Protein AF-A0A3M7KXP2-F1 (afdb_monomer_lite)

Sequence (140 aa):
MTVDDADAICRHAGFSKVGSLRTSILHIMGLSMSTIRVSNFAILSDRSTEILTAVECLKPGQKACSADSDGNIGSGNRGKNNFGTNNIGNSNIGNFNIGTANWGNNNDGTGNRCFNKTGDRKPPSIAASPQPPSIAASTH

Structure (mmCIF, N/CA/C/O backbone):
data_AF-A0A3M7KXP2-F1
#
_entry.id   AF-A0A3M7KXP2-F1
#
loop_
_atom_site.group_PDB
_atom_site.id
_atom_site.type_symbol
_atom_site.label_atom_id
_atom_site.label_alt_id
_atom_site.label_comp_id
_atom_site.label_asym_id
_atom_site.label_entity_id
_atom_site.label_seq_id
_atom_site.pdbx_PDB_ins_code
_atom_site.Cartn_x
_atom_site.Cartn_y
_atom_site.Cartn_z
_atom_site.occupancy
_atom_site.B_iso_or_equiv
_atom_site.auth_seq_id
_atom_site.auth_comp_id
_atom_site.auth_asym_id
_atom_site.auth_atom_id
_atom_site.pdbx_PDB_model_num
ATOM 1 N N . MET A 1 1 ? 0.506 -9.165 12.383 1.00 62.69 1 MET A N 1
ATOM 2 C CA . MET A 1 1 ? 0.105 -7.798 12.769 1.00 62.69 1 MET A CA 1
ATOM 3 C C . MET A 1 1 ? -1.391 -7.725 12.517 1.00 62.69 1 MET A C 1
ATOM 5 O O . MET A 1 1 ? -1.800 -8.308 11.524 1.00 62.69 1 MET A O 1
ATOM 9 N N . THR A 1 2 ? -2.215 -7.179 13.410 1.00 71.31 2 THR A N 1
ATOM 10 C CA . THR A 1 2 ? -3.685 -7.207 13.229 1.00 71.31 2 THR A CA 1
ATOM 11 C C . THR A 1 2 ? -4.239 -5.829 12.874 1.00 71.31 2 THR A C 1
ATOM 13 O O . THR A 1 2 ? -3.567 -4.812 13.046 1.00 71.31 2 THR A O 1
ATOM 16 N N . VAL A 1 3 ? -5.481 -5.784 12.383 1.00 76.62 3 VAL A N 1
ATOM 17 C CA . VAL A 1 3 ? -6.249 -4.533 12.249 1.00 76.62 3 VAL A CA 1
ATOM 18 C C . VAL A 1 3 ? -6.305 -3.789 13.591 1.00 76.62 3 VAL A C 1
ATOM 20 O O . VAL A 1 3 ? -6.277 -2.562 13.603 1.00 76.62 3 VAL A O 1
ATOM 23 N N . ASP A 1 4 ? -6.275 -4.514 14.712 1.00 83.62 4 ASP A N 1
ATOM 24 C CA . ASP A 1 4 ? -6.240 -3.931 16.058 1.00 83.62 4 ASP A CA 1
ATOM 25 C C . ASP A 1 4 ? -4.934 -3.175 16.332 1.00 83.62 4 ASP A C 1
ATOM 27 O O . ASP A 1 4 ? -4.972 -2.099 16.925 1.00 83.62 4 ASP A O 1
ATOM 31 N N . ASP A 1 5 ? -3.786 -3.688 15.857 1.00 85.62 5 ASP A N 1
ATOM 32 C CA . ASP A 1 5 ? -2.503 -2.975 15.957 1.00 85.62 5 ASP A CA 1
ATOM 33 C C . ASP A 1 5 ? -2.599 -1.618 15.223 1.00 85.62 5 ASP A C 1
ATOM 35 O O . ASP A 1 5 ? -2.121 -0.598 15.721 1.00 85.62 5 ASP A O 1
ATOM 39 N N . ALA A 1 6 ? -3.254 -1.580 14.057 1.00 91.69 6 ALA A N 1
ATOM 40 C CA . ALA A 1 6 ? -3.448 -0.345 13.298 1.00 91.69 6 ALA A CA 1
ATOM 41 C C . ALA A 1 6 ? -4.478 0.606 13.933 1.00 91.69 6 ALA A C 1
ATOM 43 O O . ALA A 1 6 ? -4.267 1.820 13.947 1.00 91.69 6 ALA A O 1
ATOM 44 N N . ASP A 1 7 ? -5.571 0.078 14.488 1.00 92.56 7 ASP A N 1
ATOM 45 C CA . ASP A 1 7 ? -6.568 0.873 15.210 1.00 92.56 7 ASP A CA 1
ATOM 46 C C . ASP A 1 7 ? -5.960 1.527 16.456 1.00 92.56 7 ASP A C 1
ATOM 48 O O . ASP A 1 7 ? -6.168 2.719 16.692 1.00 92.56 7 ASP A O 1
ATOM 52 N N . ALA A 1 8 ? -5.123 0.792 17.196 1.00 90.31 8 ALA A N 1
ATOM 53 C CA . ALA A 1 8 ? -4.374 1.319 18.332 1.00 90.31 8 ALA A CA 1
ATOM 54 C C . ALA A 1 8 ? -3.447 2.474 17.920 1.00 90.31 8 ALA A C 1
ATOM 56 O O . ALA A 1 8 ? -3.439 3.514 18.584 1.00 90.31 8 ALA A O 1
ATOM 57 N N . ILE A 1 9 ? -2.728 2.338 16.797 1.00 91.06 9 ILE A N 1
ATOM 58 C CA . ILE A 1 9 ? -1.898 3.417 16.235 1.00 91.06 9 ILE A CA 1
ATOM 59 C C . ILE A 1 9 ? -2.756 4.653 15.932 1.00 91.06 9 ILE A C 1
ATOM 61 O O . ILE A 1 9 ? -2.403 5.763 16.334 1.00 91.06 9 ILE A O 1
ATOM 65 N N . CYS A 1 10 ? -3.902 4.479 15.270 1.00 95.25 10 CYS A N 1
ATOM 66 C CA . CYS A 1 10 ? -4.784 5.595 14.935 1.00 95.25 10 CYS A CA 1
ATOM 67 C C . CYS A 1 10 ? -5.348 6.294 16.177 1.00 95.25 10 CYS A C 1
ATOM 69 O O . CYS A 1 10 ? -5.329 7.525 16.245 1.00 95.25 10 CYS A O 1
ATOM 71 N N . ARG A 1 11 ? -5.804 5.537 17.180 1.00 94.62 11 ARG A N 1
ATOM 72 C CA . ARG A 1 11 ? -6.295 6.102 18.447 1.00 94.62 11 ARG A CA 1
ATOM 73 C C . ARG A 1 11 ? -5.208 6.861 19.192 1.00 94.62 11 ARG A C 1
ATOM 75 O O . ARG A 1 11 ? -5.468 7.955 19.683 1.00 94.62 11 ARG A O 1
ATOM 82 N N . HIS A 1 12 ? -3.991 6.321 19.228 1.00 92.69 12 HIS A N 1
ATOM 83 C CA . HIS A 1 12 ? -2.849 6.994 19.842 1.00 92.69 12 HIS A CA 1
ATOM 84 C C . HIS A 1 12 ? -2.521 8.324 19.144 1.00 92.69 12 HIS A C 1
ATOM 86 O O . HIS A 1 12 ? -2.180 9.301 19.802 1.00 92.69 12 HIS A O 1
ATOM 92 N N . ALA A 1 13 ? -2.702 8.392 17.823 1.00 93.06 13 ALA A N 1
ATOM 93 C CA . ALA A 1 13 ? -2.546 9.616 17.038 1.00 93.06 13 ALA A CA 1
ATOM 94 C C . ALA A 1 13 ? -3.753 10.584 17.121 1.00 93.06 13 ALA A C 1
ATOM 96 O O . ALA A 1 13 ? -3.783 11.584 16.405 1.00 93.06 13 ALA A O 1
ATOM 97 N N . GLY A 1 14 ? -4.751 10.312 17.972 1.00 96.38 14 GLY A N 1
ATOM 98 C CA . GLY A 1 14 ? -5.921 11.177 18.174 1.00 96.38 14 GLY A CA 1
ATOM 99 C C . GLY A 1 14 ? -7.054 10.979 17.161 1.00 96.38 14 GLY A C 1
ATOM 100 O O . GLY A 1 14 ? -7.965 11.804 17.081 1.00 96.38 14 GLY A O 1
ATOM 101 N N . PHE A 1 15 ? -7.023 9.897 16.381 1.00 97.38 15 PHE A N 1
ATOM 102 C CA . PHE A 1 15 ? -8.095 9.536 15.456 1.00 97.38 15 PHE A CA 1
ATOM 103 C C . PHE A 1 15 ? -9.102 8.585 16.106 1.00 97.38 15 PHE A C 1
ATOM 105 O O . PHE A 1 15 ? -8.849 7.948 17.124 1.00 97.38 15 PHE A O 1
ATOM 112 N N . SER A 1 16 ? -10.285 8.484 15.504 1.00 96.69 16 SER A N 1
ATOM 113 C CA . SER A 1 16 ? -11.384 7.692 16.062 1.00 96.69 16 SER A CA 1
ATOM 114 C C . SER A 1 16 ? -11.252 6.195 15.800 1.00 96.69 16 SER A C 1
ATOM 116 O O . SER A 1 16 ? -11.709 5.399 16.622 1.00 96.69 16 SER A O 1
ATOM 118 N N . LYS A 1 17 ? -10.676 5.831 14.648 1.00 95.81 17 LYS A N 1
ATOM 119 C CA . LYS A 1 17 ? -10.495 4.450 14.199 1.00 95.81 17 LYS A CA 1
ATOM 120 C C . LYS A 1 17 ? -9.570 4.356 12.988 1.00 95.81 17 LYS A C 1
ATOM 122 O O . LYS A 1 17 ? -9.300 5.364 12.324 1.00 95.81 17 LYS A O 1
ATOM 127 N N . VAL A 1 18 ? -9.170 3.134 12.670 1.00 96.19 18 VAL A N 1
ATOM 128 C CA . VAL A 1 18 ? -8.542 2.773 11.397 1.00 96.19 18 VAL A CA 1
ATOM 129 C C . VAL A 1 18 ? -9.541 2.772 10.228 1.00 96.19 18 VAL A C 1
ATOM 131 O O . VAL A 1 18 ? -10.723 2.454 10.387 1.00 96.19 18 VAL A O 1
ATOM 134 N N . GLY A 1 19 ? -9.062 3.173 9.052 1.00 96.06 19 GLY A N 1
ATOM 135 C CA . GLY A 1 19 ? -9.734 3.068 7.760 1.00 96.06 19 GLY A CA 1
ATOM 136 C C . GLY A 1 19 ? -9.056 2.026 6.871 1.00 96.06 19 GLY A C 1
ATOM 137 O O . GLY A 1 19 ? -8.914 0.865 7.250 1.00 96.06 19 GLY A O 1
ATOM 138 N N . SER A 1 20 ? -8.636 2.444 5.681 1.00 95.31 20 SER A N 1
ATOM 139 C CA . SER A 1 20 ? -7.882 1.609 4.745 1.00 95.31 20 SER A CA 1
ATOM 140 C C . SER A 1 20 ? -6.498 1.248 5.269 1.00 95.31 20 SER A C 1
ATOM 142 O O . SER A 1 20 ? -5.798 2.070 5.863 1.00 95.31 20 SER A O 1
ATOM 144 N N . LEU A 1 21 ? -6.057 0.036 4.949 1.00 94.75 21 LEU A N 1
ATOM 145 C CA . LEU A 1 21 ? -4.733 -0.466 5.288 1.00 94.75 21 LEU A CA 1
ATOM 146 C C . LEU A 1 21 ? -4.019 -0.972 4.047 1.00 94.75 21 LEU A C 1
ATOM 148 O O . LEU A 1 21 ? -4.642 -1.447 3.097 1.00 94.75 21 LEU A O 1
ATOM 152 N N . ARG A 1 22 ? -2.691 -0.935 4.096 1.00 93.31 22 ARG A N 1
ATOM 153 C CA . ARG A 1 22 ? -1.858 -1.731 3.204 1.00 93.31 22 ARG A CA 1
ATOM 154 C C . ARG A 1 22 ? -0.827 -2.495 4.007 1.00 93.31 22 ARG A C 1
ATOM 156 O O . ARG A 1 22 ? -0.058 -1.903 4.768 1.00 93.31 22 ARG A O 1
ATOM 163 N N . THR A 1 23 ? -0.778 -3.798 3.785 1.00 92.62 23 THR A N 1
ATOM 164 C CA . THR A 1 23 ? 0.219 -4.687 4.370 1.00 92.62 23 THR A CA 1
ATOM 165 C C . THR A 1 23 ? 1.159 -5.242 3.308 1.00 92.62 23 THR A C 1
ATOM 167 O O . THR A 1 23 ? 0.925 -5.135 2.103 1.00 92.62 23 THR A O 1
ATOM 170 N N . SER A 1 24 ? 2.282 -5.776 3.768 1.00 91.25 24 SER A N 1
ATOM 171 C CA . SER A 1 24 ? 3.231 -6.554 2.975 1.00 91.25 24 SER A CA 1
ATOM 172 C C . SER A 1 24 ? 3.933 -7.539 3.905 1.00 91.25 24 SER A C 1
ATOM 174 O O . SER A 1 24 ? 3.712 -7.506 5.112 1.00 91.25 24 SER A O 1
ATOM 176 N N . ILE A 1 25 ? 4.811 -8.384 3.376 1.00 90.94 25 ILE A N 1
ATOM 177 C CA . ILE A 1 25 ? 5.686 -9.229 4.194 1.00 90.94 25 ILE A CA 1
ATOM 178 C C . ILE A 1 25 ? 7.132 -8.750 4.118 1.00 90.94 25 ILE A C 1
ATOM 180 O O . ILE A 1 25 ? 7.577 -8.194 3.106 1.00 90.94 25 ILE A O 1
ATOM 184 N N . LEU A 1 26 ? 7.895 -9.013 5.178 1.00 87.94 26 LEU A N 1
ATOM 185 C CA . LEU A 1 26 ? 9.313 -8.655 5.268 1.00 87.94 26 LEU A CA 1
ATOM 186 C C . LEU A 1 26 ? 10.139 -9.114 4.062 1.00 87.94 26 LEU A C 1
ATOM 188 O O . LEU A 1 26 ? 11.021 -8.381 3.597 1.00 87.94 26 LEU A O 1
ATOM 192 N N . HIS A 1 27 ? 9.844 -10.311 3.547 1.00 87.44 27 HIS A N 1
ATOM 193 C CA . HIS A 1 27 ? 10.507 -10.857 2.372 1.00 87.44 27 HIS A CA 1
ATOM 194 C C . HIS A 1 27 ? 10.337 -9.969 1.135 1.00 87.44 27 HIS A C 1
ATOM 196 O O . HIS A 1 27 ? 11.336 -9.529 0.564 1.00 87.44 27 HIS A O 1
ATOM 202 N N . ILE A 1 28 ? 9.089 -9.653 0.776 1.00 85.38 28 ILE A N 1
ATOM 203 C CA . ILE A 1 28 ? 8.737 -8.850 -0.407 1.00 85.38 28 ILE A CA 1
ATOM 204 C C . ILE A 1 28 ? 9.327 -7.444 -0.303 1.00 85.38 28 ILE A C 1
ATOM 206 O O . ILE A 1 28 ? 9.788 -6.875 -1.288 1.00 85.38 28 ILE A O 1
ATOM 210 N N . MET A 1 29 ? 9.387 -6.892 0.908 1.00 81.50 29 MET A N 1
ATOM 211 C CA . MET A 1 29 ? 9.959 -5.567 1.131 1.00 81.50 29 MET A CA 1
ATOM 212 C C . MET A 1 29 ? 11.488 -5.509 0.974 1.00 81.50 29 MET A C 1
ATOM 214 O O . MET A 1 29 ? 12.065 -4.414 1.015 1.00 81.50 29 MET A O 1
ATOM 218 N N . GLY A 1 30 ? 12.167 -6.651 0.810 1.00 80.44 30 GLY A N 1
ATOM 219 C CA . GLY A 1 30 ? 13.627 -6.720 0.713 1.00 80.44 30 GLY A CA 1
ATOM 220 C C . GLY A 1 30 ? 14.329 -6.218 1.979 1.00 80.44 30 GLY A C 1
ATOM 221 O O . GLY A 1 30 ? 15.461 -5.747 1.922 1.00 80.44 30 GLY A O 1
ATOM 222 N N . LEU A 1 31 ? 13.636 -6.248 3.121 1.00 79.25 31 LEU A N 1
ATOM 223 C CA . LEU A 1 31 ? 14.147 -5.760 4.397 1.00 79.25 31 LEU A CA 1
ATOM 224 C C . LEU A 1 31 ? 14.848 -6.904 5.123 1.00 79.25 31 LEU A C 1
ATOM 226 O O . LEU A 1 31 ? 14.189 -7.846 5.544 1.00 79.25 31 LEU A O 1
ATOM 230 N N . SER A 1 32 ? 16.170 -6.836 5.278 1.00 82.19 32 SER A N 1
ATOM 231 C CA . SER A 1 32 ? 16.946 -7.804 6.069 1.00 82.19 32 SER A CA 1
ATOM 232 C C . SER A 1 32 ? 17.037 -7.364 7.535 1.00 82.19 32 SER A C 1
ATOM 234 O O . SER A 1 32 ? 18.127 -7.180 8.070 1.00 82.19 32 SER A O 1
ATOM 236 N N . MET A 1 33 ? 15.889 -7.117 8.163 1.00 84.94 33 MET A N 1
ATOM 237 C CA . MET A 1 33 ? 15.798 -6.685 9.560 1.00 84.94 33 MET A CA 1
ATOM 238 C C . MET A 1 33 ? 14.631 -7.372 10.261 1.00 84.94 33 MET A C 1
ATOM 240 O O . MET A 1 33 ? 13.664 -7.780 9.615 1.00 84.94 33 MET A O 1
ATOM 244 N N . SER A 1 34 ? 14.723 -7.458 11.585 1.00 91.06 34 SER A N 1
ATOM 245 C CA . SER A 1 34 ? 13.593 -7.812 12.439 1.00 91.06 34 SER A CA 1
ATOM 246 C C . SER A 1 34 ? 12.618 -6.641 12.555 1.00 91.06 34 SER A C 1
ATOM 248 O O . SER A 1 34 ? 12.979 -5.482 12.353 1.00 91.06 34 SER A O 1
ATOM 250 N N . THR A 1 35 ? 11.383 -6.948 12.924 1.00 89.56 35 THR A N 1
ATOM 251 C CA . THR A 1 35 ? 10.326 -5.967 13.199 1.00 89.56 35 THR A CA 1
ATOM 252 C C . THR A 1 35 ? 9.940 -6.007 14.660 1.00 89.56 35 THR A C 1
ATOM 254 O O . THR A 1 35 ? 10.190 -6.999 15.340 1.00 89.56 35 THR A O 1
ATOM 257 N N . ILE A 1 36 ? 9.323 -4.932 15.137 1.00 89.44 36 ILE A N 1
ATOM 258 C CA . ILE A 1 36 ? 8.784 -4.848 16.491 1.00 89.44 36 ILE A CA 1
ATOM 259 C C . ILE A 1 36 ? 7.266 -4.761 16.372 1.00 89.44 36 ILE A C 1
ATOM 261 O O . ILE A 1 36 ? 6.741 -3.883 15.685 1.00 89.44 36 ILE A O 1
ATOM 265 N N . ARG A 1 37 ? 6.552 -5.678 17.027 1.00 88.06 37 ARG A N 1
ATOM 266 C CA . ARG A 1 37 ? 5.092 -5.613 17.124 1.00 88.06 37 ARG A CA 1
ATOM 267 C C . ARG A 1 37 ? 4.699 -4.517 18.110 1.00 88.06 37 ARG A C 1
ATOM 269 O O . ARG A 1 37 ? 5.127 -4.544 19.255 1.00 88.06 37 ARG A O 1
ATOM 276 N N . VAL A 1 38 ? 3.848 -3.586 17.688 1.00 82.62 38 VAL A N 1
ATOM 277 C CA . VAL A 1 38 ? 3.482 -2.413 18.502 1.00 82.62 38 VAL A CA 1
ATOM 278 C C . VAL A 1 38 ? 2.697 -2.792 19.764 1.00 82.62 3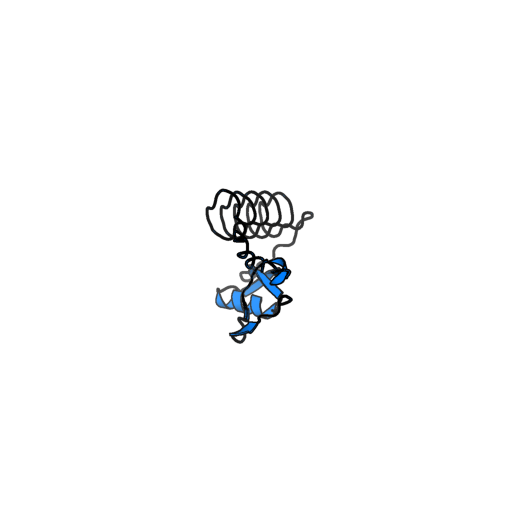8 VAL A C 1
ATOM 280 O O . VAL A 1 38 ? 2.926 -2.198 20.810 1.00 82.62 38 VAL A O 1
ATOM 283 N N . SER A 1 39 ? 1.823 -3.800 19.706 1.00 80.94 39 SER A N 1
ATOM 284 C CA . SER A 1 39 ? 0.976 -4.185 20.847 1.00 80.94 39 SER A CA 1
ATOM 285 C C . SER A 1 39 ? 1.727 -4.759 22.050 1.00 80.94 39 SER A C 1
ATOM 287 O O . SER A 1 39 ? 1.278 -4.581 23.177 1.00 80.94 39 SER A O 1
ATOM 289 N N . ASN A 1 40 ? 2.842 -5.464 21.841 1.00 87.50 40 ASN A N 1
ATOM 290 C CA . ASN A 1 40 ? 3.557 -6.159 22.922 1.00 87.50 40 ASN A CA 1
ATOM 291 C C . ASN A 1 40 ? 5.088 -6.062 22.836 1.00 87.50 40 ASN A C 1
ATOM 293 O O . ASN A 1 40 ? 5.785 -6.779 23.549 1.00 87.50 40 ASN A O 1
ATOM 297 N N . PHE A 1 41 ? 5.610 -5.225 21.939 1.00 88.44 41 PHE A N 1
ATOM 298 C CA . PHE A 1 41 ? 7.039 -5.028 21.679 1.00 88.44 41 PHE A CA 1
ATOM 299 C C . PHE A 1 41 ? 7.825 -6.299 21.317 1.00 88.44 41 PHE A C 1
ATOM 301 O O . PHE A 1 41 ? 9.055 -6.302 21.368 1.00 88.44 41 PHE A O 1
ATOM 308 N N . ALA A 1 42 ? 7.150 -7.376 20.905 1.00 92.00 42 ALA A N 1
ATOM 309 C CA . ALA A 1 42 ? 7.821 -8.597 20.482 1.00 92.00 42 ALA A CA 1
ATOM 310 C C . ALA A 1 42 ? 8.641 -8.359 19.207 1.00 92.00 42 ALA A C 1
ATOM 312 O O . ALA A 1 42 ? 8.154 -7.759 18.243 1.00 92.00 42 ALA A O 1
ATOM 313 N N . ILE A 1 43 ? 9.866 -8.884 19.192 1.00 93.81 43 ILE A N 1
ATOM 314 C CA . ILE A 1 43 ? 10.733 -8.875 18.015 1.00 93.81 43 ILE A CA 1
ATOM 315 C C . ILE A 1 43 ? 10.350 -10.055 17.119 1.00 93.81 43 ILE A C 1
ATOM 317 O O . ILE A 1 43 ? 10.372 -11.206 17.549 1.00 93.81 43 ILE A O 1
ATOM 321 N N . LEU A 1 44 ? 10.005 -9.766 15.867 1.00 91.56 44 LEU A N 1
ATOM 322 C CA . LEU A 1 44 ? 9.612 -10.752 14.864 1.00 91.56 44 LEU A CA 1
ATOM 323 C C . LEU A 1 44 ? 10.610 -10.716 13.705 1.00 91.56 44 LEU A C 1
ATOM 325 O O . LEU A 1 44 ? 10.749 -9.695 13.025 1.00 91.56 44 LEU A O 1
ATOM 329 N N . SER A 1 45 ? 11.305 -11.831 13.488 1.00 90.62 45 SER A N 1
ATOM 330 C CA . SER A 1 45 ? 12.356 -11.963 12.465 1.00 90.62 45 SER A CA 1
ATOM 331 C C . SER A 1 45 ? 11.967 -12.870 11.298 1.00 90.62 45 SER A C 1
ATOM 333 O O . SER A 1 45 ? 12.709 -12.955 10.320 1.00 90.62 45 SER A O 1
ATOM 335 N N . ASP A 1 46 ? 10.821 -13.550 11.382 1.00 91.56 46 ASP A N 1
ATOM 336 C CA . ASP A 1 46 ? 10.349 -14.433 10.318 1.00 91.56 46 ASP A CA 1
ATOM 337 C C . ASP A 1 46 ? 10.127 -13.624 9.028 1.00 91.56 46 ASP A C 1
ATOM 339 O O . ASP A 1 46 ? 9.453 -12.594 9.031 1.00 91.56 46 ASP A O 1
ATOM 343 N N . ARG A 1 47 ? 10.685 -14.086 7.906 1.00 88.12 47 ARG A N 1
ATOM 344 C CA . ARG A 1 47 ? 10.585 -13.424 6.594 1.00 88.12 47 ARG A CA 1
ATOM 345 C C . ARG A 1 47 ? 9.141 -13.356 6.076 1.00 88.12 47 ARG A C 1
ATOM 347 O O . ARG A 1 47 ? 8.841 -12.481 5.262 1.00 88.12 47 ARG A O 1
ATOM 354 N N . SER A 1 48 ? 8.268 -14.240 6.556 1.00 91.31 48 SER A N 1
ATOM 355 C CA . SER A 1 48 ? 6.827 -14.252 6.292 1.00 91.31 48 SER A CA 1
ATOM 356 C C . SER A 1 48 ? 6.035 -13.278 7.173 1.00 91.31 48 SER A C 1
ATOM 358 O O . SER A 1 48 ? 4.835 -13.114 6.964 1.00 91.31 48 SER A O 1
ATOM 360 N N . THR A 1 49 ? 6.689 -12.595 8.125 1.00 90.31 49 THR A N 1
ATOM 361 C CA . THR A 1 49 ? 6.028 -11.627 9.009 1.00 90.31 49 THR A CA 1
ATOM 362 C C . THR A 1 49 ? 5.349 -10.538 8.187 1.00 90.31 49 THR A C 1
ATOM 364 O O . THR A 1 49 ? 6.010 -9.795 7.454 1.00 90.31 49 THR A O 1
ATOM 367 N N . GLU A 1 50 ? 4.034 -10.430 8.360 1.00 90.62 50 GLU A N 1
ATOM 368 C CA . GLU A 1 50 ? 3.224 -9.346 7.822 1.00 90.62 50 GLU A CA 1
ATOM 369 C C . GLU A 1 50 ? 3.470 -8.040 8.589 1.00 90.62 50 GLU A C 1
ATOM 371 O O . GLU A 1 50 ? 3.453 -8.009 9.825 1.00 90.62 50 GLU A O 1
ATOM 376 N N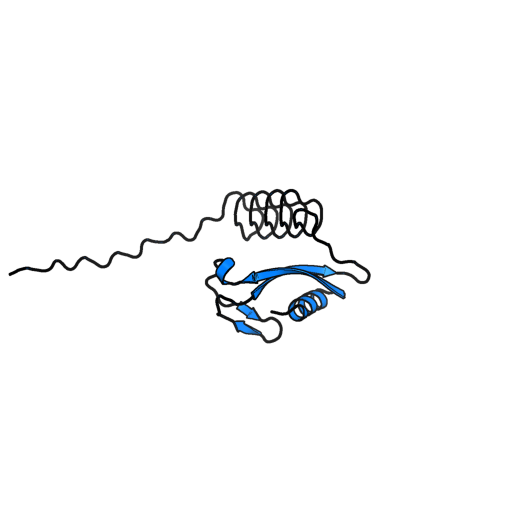 . ILE A 1 51 ? 3.661 -6.957 7.838 1.00 89.56 51 ILE A N 1
ATOM 377 C CA . ILE A 1 51 ? 3.912 -5.604 8.328 1.00 89.56 51 ILE A CA 1
ATOM 378 C C . ILE A 1 51 ? 2.890 -4.620 7.755 1.00 89.56 51 ILE A C 1
ATOM 380 O O . ILE A 1 51 ? 2.464 -4.746 6.606 1.00 89.56 51 ILE A O 1
ATOM 384 N N . LEU A 1 52 ? 2.555 -3.590 8.531 1.00 91.69 52 LEU A N 1
ATOM 385 C CA . LEU A 1 52 ? 1.807 -2.429 8.051 1.00 91.69 52 LEU A CA 1
ATOM 386 C C . LEU A 1 52 ? 2.742 -1.518 7.240 1.00 91.69 52 LEU A C 1
ATOM 388 O O . LEU A 1 52 ? 3.800 -1.113 7.716 1.00 91.69 52 LEU A O 1
ATOM 392 N N . THR A 1 53 ? 2.344 -1.191 6.012 1.00 91.94 53 THR A N 1
ATOM 393 C CA . THR A 1 53 ? 3.070 -0.272 5.110 1.00 91.94 53 THR A CA 1
ATOM 394 C C . THR A 1 53 ? 2.306 1.028 4.864 1.00 91.94 53 THR A C 1
ATOM 396 O O . THR A 1 53 ? 2.897 2.054 4.546 1.00 91.94 53 THR A O 1
ATOM 399 N N . ALA A 1 54 ? 0.989 1.032 5.048 1.00 94.25 54 ALA A N 1
ATOM 400 C CA . ALA A 1 54 ? 0.206 2.256 5.044 1.00 94.25 54 ALA A CA 1
ATOM 401 C C . ALA A 1 54 ? -1.021 2.100 5.937 1.00 94.25 54 ALA A C 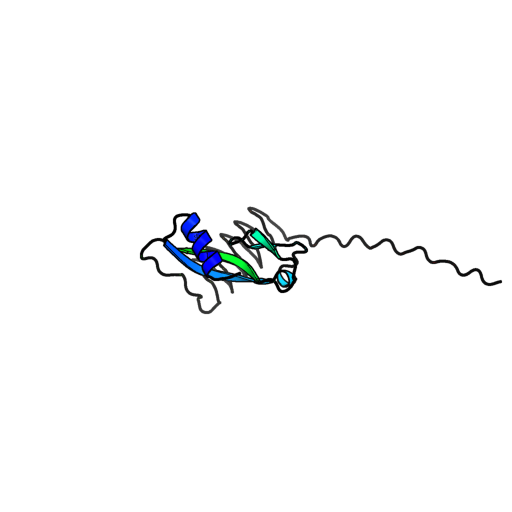1
ATOM 403 O O . ALA A 1 54 ? -1.622 1.024 5.988 1.00 94.25 54 ALA A O 1
ATOM 404 N N . VAL A 1 55 ? -1.380 3.183 6.622 1.00 95.00 55 VAL A N 1
ATOM 405 C CA . VAL A 1 55 ? -2.536 3.249 7.516 1.00 95.00 55 VAL A CA 1
ATOM 406 C C . VAL A 1 55 ? -3.284 4.547 7.233 1.00 95.00 55 VAL A C 1
ATOM 408 O O . VAL A 1 55 ? -2.709 5.630 7.324 1.00 95.00 55 VAL A O 1
ATOM 411 N N . GLU A 1 56 ? -4.562 4.445 6.886 1.00 96.06 56 GLU A N 1
ATOM 412 C CA . GLU A 1 56 ? -5.496 5.567 6.907 1.00 96.06 56 GLU A CA 1
ATOM 413 C C . GLU A 1 56 ? -6.140 5.634 8.295 1.00 96.06 56 GLU A C 1
ATOM 415 O O . GLU A 1 56 ? -6.742 4.663 8.753 1.00 96.06 56 GLU A O 1
ATOM 420 N N . CYS A 1 57 ? -6.043 6.784 8.957 1.00 96.56 57 CYS A N 1
ATOM 421 C CA . CYS A 1 57 ? -6.705 7.029 10.234 1.00 96.56 57 CYS A CA 1
ATOM 422 C C . CYS A 1 57 ? -7.851 8.026 10.053 1.00 96.56 57 CYS A C 1
ATOM 424 O O . CYS A 1 57 ? -7.697 9.050 9.387 1.00 96.56 57 CYS A O 1
ATOM 426 N N . LEU A 1 58 ? -9.006 7.733 10.655 1.00 97.06 58 LEU A N 1
ATOM 427 C CA . LEU A 1 58 ? -10.257 8.444 10.396 1.00 97.06 58 LEU A CA 1
ATOM 428 C C . LEU A 1 58 ? -10.700 9.286 11.590 1.00 97.06 58 LEU A C 1
ATOM 430 O O . LEU A 1 58 ? -10.738 8.814 12.731 1.00 97.06 58 LEU A O 1
ATOM 434 N N . LYS A 1 59 ? -11.117 10.529 11.333 1.00 96.88 59 LYS A N 1
ATOM 435 C CA . LYS A 1 59 ? -11.829 11.349 12.324 1.00 96.88 59 LYS A CA 1
ATOM 436 C C . LYS A 1 59 ? -13.249 10.805 12.560 1.00 96.88 59 LYS A C 1
ATOM 438 O O . LYS A 1 59 ? -13.771 10.085 11.703 1.00 96.88 59 LYS A O 1
ATOM 443 N N . PRO A 1 60 ? -13.903 11.162 13.683 1.00 96.62 60 PRO A N 1
ATOM 444 C CA . PRO A 1 60 ? -15.290 10.778 13.926 1.00 96.62 60 PRO A CA 1
ATOM 445 C C . PRO A 1 60 ? -16.197 11.135 12.742 1.00 96.62 60 PRO A C 1
ATOM 447 O O . PRO A 1 60 ? -16.131 12.240 12.207 1.00 96.62 60 PRO A O 1
ATOM 450 N N . GLY A 1 61 ? -17.024 10.180 12.314 1.00 95.50 61 GLY A N 1
ATOM 451 C CA . GLY A 1 61 ? -17.958 10.356 11.197 1.00 95.50 61 GLY A CA 1
ATOM 452 C C . GLY A 1 61 ? -17.347 10.260 9.792 1.00 95.50 61 GLY A C 1
ATOM 453 O O . GLY A 1 61 ? -18.102 10.231 8.822 1.00 95.50 61 GLY A O 1
ATOM 454 N N . GLN A 1 62 ? -16.019 10.159 9.645 1.00 96.19 62 GLN A N 1
ATOM 455 C CA . GLN A 1 62 ? -15.402 9.953 8.332 1.00 96.19 62 GLN A CA 1
ATOM 456 C C . GLN A 1 62 ? -15.544 8.504 7.853 1.00 96.19 62 GLN A C 1
ATOM 458 O O . GLN A 1 62 ? -15.473 7.545 8.629 1.00 96.19 62 GLN A O 1
ATOM 463 N N . LYS A 1 63 ? -15.729 8.355 6.539 1.00 95.50 63 LYS A N 1
ATOM 464 C CA . LYS A 1 63 ? -15.695 7.066 5.846 1.00 95.50 63 LYS A CA 1
ATOM 465 C C . LYS A 1 63 ? -14.280 6.802 5.342 1.00 95.50 63 LYS A C 1
ATOM 467 O O . LYS A 1 63 ? -13.603 7.739 4.932 1.00 95.50 63 LYS A O 1
ATOM 472 N N . ALA A 1 64 ? -13.874 5.535 5.375 1.00 96.19 64 ALA A N 1
ATOM 473 C CA . ALA A 1 64 ? -12.618 5.101 4.779 1.00 96.19 64 ALA A CA 1
ATOM 474 C C . ALA A 1 64 ? -12.620 5.364 3.272 1.00 96.19 64 ALA A C 1
ATOM 476 O O . ALA A 1 64 ? -13.663 5.238 2.617 1.00 96.19 64 ALA A O 1
ATOM 477 N N . CYS A 1 65 ? -11.449 5.676 2.725 1.00 95.81 65 CYS A N 1
ATOM 478 C CA . CYS A 1 65 ? -11.249 5.626 1.288 1.00 95.81 65 CYS A CA 1
ATOM 479 C C . CYS A 1 65 ? -11.515 4.199 0.784 1.00 95.81 65 CYS A C 1
ATOM 481 O O . CYS A 1 65 ? -11.270 3.213 1.469 1.00 95.81 65 CYS A O 1
ATOM 483 N N . SER A 1 66 ? -12.061 4.075 -0.419 1.00 96.31 66 SER A N 1
ATOM 484 C CA . SER A 1 66 ? -12.181 2.786 -1.103 1.00 96.31 66 SER A CA 1
ATOM 485 C C . SER A 1 66 ? -11.253 2.794 -2.301 1.00 96.31 66 SER A C 1
ATOM 487 O O . SER A 1 66 ? -10.975 3.860 -2.853 1.00 96.31 66 SER A O 1
ATOM 489 N N . ALA A 1 67 ? -10.760 1.619 -2.678 1.00 97.38 67 ALA A N 1
ATOM 490 C CA . ALA A 1 67 ? -9.970 1.496 -3.888 1.00 97.38 67 ALA A CA 1
ATOM 491 C C . ALA A 1 67 ? -10.824 1.856 -5.115 1.00 97.38 67 ALA A C 1
ATOM 493 O O . ALA A 1 67 ? -11.973 1.419 -5.217 1.00 97.38 67 ALA A O 1
ATOM 494 N N . ASP A 1 68 ? -10.266 2.642 -6.034 1.00 97.56 68 ASP A N 1
ATOM 495 C CA . ASP A 1 68 ? -10.840 2.818 -7.370 1.00 97.56 68 ASP A CA 1
ATOM 496 C C . ASP A 1 68 ? -10.619 1.564 -8.246 1.00 97.56 68 ASP A C 1
ATOM 498 O O . ASP A 1 68 ? -10.064 0.554 -7.803 1.00 97.56 68 ASP A O 1
ATOM 502 N N . SER A 1 69 ? -11.051 1.613 -9.510 1.00 98.12 69 SER A N 1
ATOM 503 C CA . SER A 1 69 ? -10.890 0.504 -10.465 1.00 98.12 69 SER A CA 1
ATOM 504 C C . SER A 1 69 ? -9.434 0.132 -10.758 1.00 98.12 69 SER A C 1
ATOM 506 O O . SER A 1 69 ? -9.170 -0.979 -11.213 1.00 98.12 69 SER A O 1
ATOM 508 N N . ASP A 1 70 ? -8.494 1.041 -10.504 1.00 98.25 70 ASP A N 1
ATOM 509 C CA . ASP A 1 70 ? -7.058 0.837 -10.680 1.00 98.25 70 ASP A CA 1
ATOM 510 C C . ASP A 1 70 ? -6.357 0.456 -9.362 1.00 98.25 70 ASP A C 1
ATOM 512 O O . ASP A 1 70 ? -5.128 0.323 -9.313 1.00 98.25 70 ASP A O 1
ATOM 516 N N . GLY A 1 71 ? -7.121 0.255 -8.283 1.00 98.00 71 GLY A N 1
ATOM 517 C CA . GLY A 1 71 ? -6.607 -0.131 -6.974 1.00 98.00 71 GLY A CA 1
ATOM 518 C C . GLY A 1 71 ? -6.015 1.028 -6.169 1.00 98.00 71 GLY A C 1
ATOM 519 O O . GLY A 1 71 ? -5.319 0.782 -5.178 1.00 98.00 71 GLY A O 1
ATOM 520 N N . ASN A 1 72 ? -6.226 2.283 -6.580 1.00 98.44 72 ASN A N 1
ATOM 521 C CA . ASN A 1 72 ? -5.728 3.434 -5.836 1.00 98.44 72 ASN A CA 1
ATOM 522 C C . ASN A 1 72 ? -6.626 3.747 -4.642 1.00 98.44 72 ASN A C 1
ATOM 524 O O . ASN A 1 72 ? -7.843 3.830 -4.769 1.00 98.44 72 ASN A O 1
ATOM 528 N N . ILE A 1 73 ? -6.006 4.003 -3.494 1.00 98.31 73 ILE A N 1
ATOM 529 C CA . ILE A 1 73 ? -6.665 4.432 -2.262 1.00 98.31 73 ILE A CA 1
ATOM 530 C C . ILE A 1 73 ? -6.198 5.850 -1.938 1.00 98.31 73 ILE A C 1
ATOM 532 O O . ILE A 1 73 ? -4.998 6.113 -1.839 1.00 98.31 73 ILE A O 1
ATOM 536 N N . GLY A 1 74 ? -7.151 6.761 -1.754 1.00 96.31 74 GLY A N 1
ATOM 537 C CA . GLY A 1 74 ? -6.913 8.181 -1.494 1.00 96.31 74 GLY A CA 1
ATOM 538 C C . GLY A 1 74 ? -7.341 9.056 -2.673 1.00 96.31 74 GLY A C 1
ATOM 539 O O . GLY A 1 74 ? -8.243 8.687 -3.417 1.00 96.31 74 GLY A O 1
ATOM 540 N N . SER A 1 75 ? -6.740 10.238 -2.831 1.00 96.69 75 SER A N 1
ATOM 541 C CA . SER A 1 75 ? -7.241 11.270 -3.755 1.00 96.69 75 SER A CA 1
ATOM 542 C C . SER A 1 75 ? -6.181 11.756 -4.741 1.00 96.69 75 SER A C 1
ATOM 544 O O . SER A 1 75 ? -5.014 11.907 -4.387 1.00 96.69 75 SER A O 1
ATOM 546 N N . GLY A 1 76 ? -6.586 12.024 -5.985 1.00 98.06 76 GLY A N 1
ATOM 547 C CA . GLY A 1 76 ? -5.729 12.632 -7.010 1.00 98.06 76 GLY A CA 1
ATOM 548 C C . GLY A 1 76 ? -4.614 11.733 -7.556 1.00 98.06 76 GLY A C 1
ATOM 549 O O . GLY A 1 76 ? -3.734 12.219 -8.264 1.00 98.06 76 GLY A O 1
ATOM 550 N N . ASN A 1 77 ? -4.628 10.436 -7.243 1.00 98.50 77 ASN A N 1
ATOM 551 C CA . ASN A 1 77 ? -3.658 9.487 -7.784 1.00 98.50 77 ASN A CA 1
ATOM 552 C C . ASN A 1 77 ? -3.919 9.218 -9.277 1.00 98.50 77 ASN A C 1
ATOM 554 O O . ASN A 1 77 ? -5.066 9.195 -9.720 1.00 98.50 77 ASN A O 1
ATOM 558 N N . ARG A 1 78 ? -2.855 8.991 -10.052 1.00 98.69 78 ARG A N 1
ATOM 559 C CA . ARG A 1 78 ? -2.906 8.590 -11.465 1.00 98.69 78 ARG A CA 1
ATOM 560 C C . ARG A 1 78 ? -1.999 7.389 -11.692 1.00 98.69 78 ARG A C 1
ATOM 562 O O . ARG A 1 78 ? -0.831 7.433 -11.318 1.00 98.69 78 ARG A O 1
ATOM 569 N N . GLY A 1 79 ? -2.513 6.361 -12.359 1.00 98.44 79 GLY A N 1
ATOM 570 C CA . GLY A 1 79 ? -1.856 5.059 -12.500 1.00 98.44 79 GLY A CA 1
ATOM 571 C C . GLY A 1 79 ? -2.499 4.036 -11.569 1.00 98.44 79 GLY A C 1
ATOM 572 O O . GLY A 1 79 ? -3.693 4.142 -11.305 1.00 98.44 79 GLY A O 1
ATOM 573 N N . LYS A 1 80 ? -1.743 3.039 -11.098 1.00 98.69 80 LYS A N 1
ATOM 574 C CA . LYS A 1 80 ? -2.313 1.869 -10.411 1.00 98.69 80 LYS A CA 1
ATOM 575 C C . LYS A 1 80 ? -1.784 1.667 -9.004 1.00 98.69 80 LYS A C 1
ATOM 577 O O . LYS A 1 80 ? -0.598 1.858 -8.734 1.00 98.69 80 LYS A O 1
ATOM 582 N N . ASN A 1 81 ? -2.638 1.131 -8.138 1.00 98.12 81 ASN A N 1
ATOM 583 C CA . ASN A 1 81 ? -2.276 0.628 -6.817 1.00 98.12 81 ASN A CA 1
ATOM 584 C C . ASN A 1 81 ? -1.566 1.650 -5.912 1.00 98.12 81 ASN A C 1
ATOM 586 O O . ASN A 1 81 ? -0.764 1.243 -5.071 1.00 98.12 81 ASN A O 1
ATOM 590 N N . ASN A 1 82 ? -1.809 2.950 -6.057 1.00 98.50 82 ASN A N 1
ATOM 591 C CA . ASN A 1 82 ? -1.224 3.964 -5.180 1.00 98.50 82 ASN A CA 1
ATOM 592 C C . ASN A 1 82 ? -2.006 4.076 -3.862 1.00 98.50 82 ASN A C 1
ATOM 594 O O . ASN A 1 82 ? -3.219 3.905 -3.842 1.00 98.50 82 ASN A O 1
ATOM 598 N N . PHE A 1 83 ? -1.330 4.394 -2.761 1.00 98.56 83 PHE A N 1
ATOM 599 C CA . PHE A 1 83 ? -1.951 4.677 -1.468 1.00 98.56 83 PHE A CA 1
ATOM 600 C C . PHE A 1 83 ? -1.526 6.070 -0.996 1.00 98.56 83 PHE A C 1
ATOM 602 O O . PHE A 1 83 ? -0.343 6.307 -0.763 1.00 98.56 83 PHE A O 1
ATOM 609 N N . GLY A 1 84 ? -2.476 6.982 -0.809 1.00 97.62 84 GLY A N 1
ATOM 610 C CA . GLY A 1 84 ? -2.223 8.356 -0.372 1.00 97.62 84 GLY A CA 1
ATOM 611 C C . GLY A 1 84 ? -2.713 9.376 -1.394 1.00 97.62 84 GLY A C 1
ATOM 612 O O . GLY A 1 84 ? -3.780 9.178 -1.977 1.00 97.62 84 GLY A O 1
ATOM 613 N N . THR A 1 85 ? -1.992 10.483 -1.595 1.00 98.25 85 THR A N 1
ATOM 614 C CA . THR A 1 85 ? -2.502 11.595 -2.416 1.00 98.25 85 THR A CA 1
ATOM 615 C C . THR A 1 85 ? -1.574 12.047 -3.536 1.00 98.25 85 THR A C 1
ATOM 617 O O . THR A 1 85 ? -0.359 12.119 -3.372 1.00 98.25 85 THR A O 1
ATOM 620 N N . ASN A 1 86 ? -2.160 12.406 -4.681 1.00 98.69 86 ASN A N 1
ATOM 621 C CA . ASN A 1 86 ? -1.470 13.033 -5.813 1.00 98.69 86 ASN A CA 1
ATOM 622 C C . ASN A 1 86 ? -0.226 12.279 -6.311 1.00 98.69 86 ASN A C 1
ATOM 624 O O . ASN A 1 86 ? 0.730 12.898 -6.774 1.00 98.69 86 ASN A O 1
ATOM 628 N N . ASN A 1 87 ? -0.211 10.949 -6.215 1.00 98.69 87 ASN A N 1
ATOM 629 C CA . ASN A 1 87 ? 0.873 10.153 -6.780 1.00 98.69 87 ASN A CA 1
ATOM 630 C C . ASN A 1 87 ? 0.638 9.915 -8.276 1.00 98.69 87 ASN A C 1
ATOM 632 O O . ASN A 1 87 ? -0.489 9.658 -8.696 1.00 98.69 87 ASN A O 1
ATOM 636 N N . ILE A 1 88 ? 1.702 9.952 -9.074 1.00 98.81 88 ILE A N 1
ATOM 637 C CA . ILE A 1 88 ? 1.685 9.664 -10.509 1.00 98.81 88 ILE A CA 1
ATOM 638 C C . ILE A 1 88 ? 2.575 8.450 -10.772 1.00 98.81 88 ILE A C 1
ATOM 640 O O . ILE A 1 88 ? 3.761 8.457 -10.461 1.00 98.81 88 ILE A O 1
ATOM 644 N N . GLY A 1 89 ? 2.005 7.412 -11.377 1.00 98.62 89 GLY A N 1
ATOM 645 C CA . GLY A 1 89 ? 2.668 6.138 -11.632 1.00 98.62 89 GLY A CA 1
ATOM 646 C C . GLY A 1 89 ? 2.064 5.022 -10.788 1.00 98.62 89 GLY A C 1
ATOM 647 O O . GLY A 1 89 ? 0.855 5.004 -10.565 1.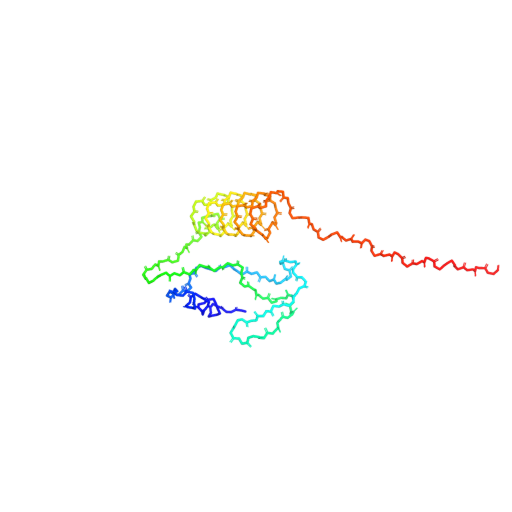00 98.62 89 GLY A O 1
ATOM 648 N N . ASN A 1 90 ? 2.872 4.050 -10.363 1.00 98.56 90 ASN A N 1
ATOM 649 C CA . ASN A 1 90 ? 2.342 2.793 -9.834 1.00 98.56 90 ASN A CA 1
ATOM 650 C C . ASN A 1 90 ? 2.880 2.440 -8.449 1.00 98.56 90 ASN A C 1
ATOM 652 O O . ASN A 1 90 ? 4.072 2.547 -8.176 1.00 98.56 90 ASN A O 1
ATOM 656 N N . SER A 1 91 ? 2.016 1.877 -7.606 1.00 97.75 91 SER A N 1
ATOM 657 C CA . SER A 1 91 ? 2.386 1.289 -6.310 1.00 97.75 91 SER A CA 1
ATOM 658 C C . SER A 1 91 ? 3.088 2.249 -5.343 1.00 97.75 91 SER A C 1
ATOM 660 O O . SER A 1 91 ? 3.826 1.801 -4.467 1.00 97.75 91 SER A O 1
ATOM 662 N N . ASN A 1 92 ? 2.877 3.559 -5.477 1.00 98.31 92 ASN A N 1
ATOM 663 C CA . ASN A 1 92 ? 3.444 4.536 -4.554 1.00 98.31 92 ASN A CA 1
ATOM 664 C C . ASN A 1 92 ? 2.639 4.586 -3.250 1.00 98.31 92 ASN A C 1
ATOM 666 O O . ASN A 1 92 ? 1.422 4.411 -3.255 1.00 98.31 92 ASN A O 1
ATOM 670 N N . ILE A 1 93 ? 3.315 4.852 -2.136 1.00 98.12 93 ILE A N 1
ATOM 671 C CA . ILE A 1 93 ? 2.722 5.055 -0.815 1.00 98.12 93 ILE A CA 1
ATOM 672 C C . ILE A 1 93 ? 3.156 6.426 -0.286 1.00 98.12 93 ILE A C 1
ATOM 674 O O . ILE A 1 93 ? 4.346 6.703 -0.152 1.00 98.12 93 ILE A O 1
ATOM 678 N N . GLY A 1 94 ? 2.196 7.272 0.075 1.00 97.69 94 GLY A N 1
ATOM 679 C CA . GLY A 1 94 ? 2.427 8.628 0.575 1.00 97.69 94 GLY A CA 1
ATOM 680 C C . GLY A 1 94 ? 1.921 9.682 -0.403 1.00 97.69 94 GLY A C 1
ATOM 681 O O . GLY A 1 94 ? 0.845 9.502 -0.974 1.00 97.69 94 GLY A O 1
ATOM 682 N N . ASN A 1 95 ? 2.634 10.801 -0.563 1.00 98.44 95 ASN A N 1
ATOM 683 C CA . ASN A 1 95 ? 2.089 11.964 -1.271 1.00 98.44 95 ASN A CA 1
ATOM 684 C C . ASN A 1 95 ? 3.020 12.530 -2.344 1.00 98.44 95 ASN A C 1
ATOM 686 O O . ASN A 1 95 ? 4.220 12.668 -2.118 1.00 98.44 95 ASN A O 1
ATOM 690 N N . PHE A 1 96 ? 2.455 12.947 -3.479 1.00 98.69 96 PHE A N 1
ATOM 691 C CA . PHE A 1 96 ? 3.183 13.636 -4.556 1.00 98.69 96 PHE A CA 1
ATOM 692 C C . PHE A 1 96 ? 4.390 12.862 -5.102 1.00 98.69 96 PHE A C 1
ATOM 694 O O . PHE A 1 96 ? 5.370 13.463 -5.531 1.00 98.69 96 PHE A O 1
ATOM 701 N N . ASN A 1 97 ? 4.360 11.530 -5.070 1.00 98.75 97 ASN A N 1
ATOM 702 C CA . ASN A 1 97 ? 5.424 10.748 -5.688 1.00 98.75 97 ASN A CA 1
ATOM 703 C C . ASN A 1 97 ? 5.177 10.594 -7.192 1.00 98.75 97 ASN A C 1
ATOM 705 O O . ASN A 1 97 ? 4.044 10.364 -7.614 1.00 98.75 97 ASN A O 1
ATOM 709 N N . ILE A 1 98 ? 6.243 10.655 -7.981 1.00 98.75 98 ILE A N 1
ATOM 710 C CA . ILE A 1 98 ? 6.263 10.393 -9.417 1.00 98.75 98 ILE A CA 1
ATOM 711 C C . ILE A 1 98 ? 7.129 9.152 -9.661 1.00 98.75 98 ILE A C 1
ATOM 713 O O . ILE A 1 98 ? 8.238 9.039 -9.144 1.00 98.75 98 ILE A O 1
ATOM 717 N N . GLY A 1 99 ? 6.607 8.191 -10.421 1.00 98.38 99 GLY A N 1
ATOM 718 C CA . GLY A 1 99 ? 7.295 6.943 -10.746 1.00 98.38 99 GLY A CA 1
ATOM 719 C C . GLY A 1 99 ? 6.691 5.730 -10.041 1.00 98.38 99 GLY A C 1
ATOM 720 O O . GLY A 1 99 ? 5.467 5.608 -9.952 1.00 98.38 99 GLY A O 1
ATOM 721 N N . THR A 1 100 ? 7.526 4.781 -9.610 1.00 98.00 100 THR A N 1
ATOM 722 C CA . THR A 1 100 ? 7.051 3.456 -9.172 1.00 98.00 100 THR A CA 1
ATOM 723 C C . THR A 1 100 ? 7.582 3.054 -7.802 1.00 98.00 100 THR A C 1
ATOM 725 O O . THR A 1 100 ? 8.772 3.168 -7.525 1.00 98.00 100 THR A O 1
ATOM 728 N N . ALA A 1 101 ? 6.711 2.486 -6.965 1.00 96.25 101 ALA A N 1
ATOM 729 C CA . ALA A 1 101 ? 7.069 1.885 -5.678 1.00 96.25 101 ALA A CA 1
ATOM 730 C C . ALA A 1 101 ? 7.811 2.832 -4.713 1.00 96.25 101 ALA A C 1
ATOM 732 O O . ALA A 1 101 ? 8.610 2.385 -3.885 1.00 96.25 101 ALA A O 1
ATOM 733 N N . ASN A 1 102 ? 7.556 4.139 -4.806 1.00 97.44 102 ASN A N 1
ATOM 734 C CA . ASN A 1 102 ? 8.092 5.110 -3.864 1.00 97.44 102 ASN A CA 1
ATOM 735 C C . ASN A 1 102 ? 7.260 5.130 -2.583 1.00 97.44 102 ASN A C 1
ATOM 737 O O . ASN A 1 102 ? 6.035 5.070 -2.626 1.00 97.44 102 ASN A O 1
ATOM 741 N N . TRP A 1 103 ? 7.929 5.261 -1.446 1.00 95.94 103 TRP A N 1
ATOM 742 C CA . TRP A 1 103 ? 7.333 5.372 -0.128 1.00 95.94 103 TRP A CA 1
ATOM 743 C C . TRP A 1 103 ? 7.849 6.632 0.567 1.00 95.94 103 TRP A C 1
ATOM 745 O O . TRP A 1 103 ? 9.050 6.782 0.798 1.00 95.94 103 TRP A O 1
ATOM 755 N N . GLY A 1 104 ? 6.935 7.542 0.887 1.00 96.75 104 GLY A N 1
ATOM 756 C CA . GLY A 1 104 ? 7.231 8.850 1.461 1.00 96.75 104 GLY A CA 1
ATOM 757 C C . GLY A 1 104 ? 6.573 9.959 0.652 1.00 96.75 104 GLY A C 1
ATOM 758 O O . GLY A 1 104 ? 5.496 9.759 0.093 1.00 96.75 104 GLY A O 1
ATOM 759 N N . ASN A 1 105 ? 7.196 11.135 0.602 1.00 98.12 105 ASN A N 1
ATOM 760 C CA . ASN A 1 105 ? 6.616 12.299 -0.066 1.00 98.12 105 ASN A CA 1
ATOM 761 C C . ASN A 1 105 ? 7.577 12.924 -1.072 1.00 98.12 105 ASN A C 1
ATOM 763 O O . ASN A 1 105 ? 8.769 13.053 -0.783 1.00 98.12 105 ASN A O 1
ATOM 767 N N . ASN A 1 106 ? 7.022 13.390 -2.191 1.00 98.50 106 ASN A N 1
ATOM 768 C CA . ASN A 1 106 ? 7.733 14.160 -3.208 1.00 98.50 106 ASN A CA 1
ATOM 769 C C . ASN A 1 106 ? 8.990 13.445 -3.735 1.00 98.50 106 ASN A C 1
ATOM 771 O O . ASN A 1 106 ? 10.052 14.045 -3.878 1.00 98.50 106 ASN A O 1
ATOM 775 N N . ASN A 1 107 ? 8.902 12.132 -3.951 1.00 98.44 107 ASN A N 1
ATOM 776 C CA . ASN A 1 107 ? 9.969 11.393 -4.617 1.00 98.44 107 ASN A CA 1
ATOM 777 C C . ASN A 1 107 ? 9.691 11.302 -6.115 1.00 98.44 107 ASN A C 1
ATOM 779 O O . ASN A 1 107 ? 8.560 11.039 -6.508 1.00 98.44 107 ASN A O 1
ATOM 783 N N . ASP A 1 108 ? 10.733 11.425 -6.924 1.00 98.50 108 ASP A N 1
ATOM 784 C CA . ASP A 1 108 ? 10.701 11.231 -8.370 1.00 98.50 108 ASP A CA 1
ATOM 785 C C . ASP A 1 108 ? 11.704 10.134 -8.749 1.00 98.50 108 ASP A C 1
ATOM 787 O O . ASP A 1 108 ? 12.916 10.307 -8.599 1.00 98.50 108 ASP A O 1
ATOM 791 N N . GLY A 1 109 ? 11.200 8.969 -9.154 1.00 97.62 109 GLY A N 1
ATOM 792 C CA . GLY A 1 109 ? 12.009 7.800 -9.500 1.00 97.62 109 GLY A CA 1
ATOM 793 C C . GLY A 1 109 ? 11.371 6.484 -9.064 1.00 97.62 109 GLY A C 1
ATOM 794 O O . GLY A 1 109 ? 10.146 6.352 -9.008 1.00 97.62 109 GLY A O 1
ATOM 795 N N . THR A 1 110 ? 12.207 5.495 -8.760 1.00 96.8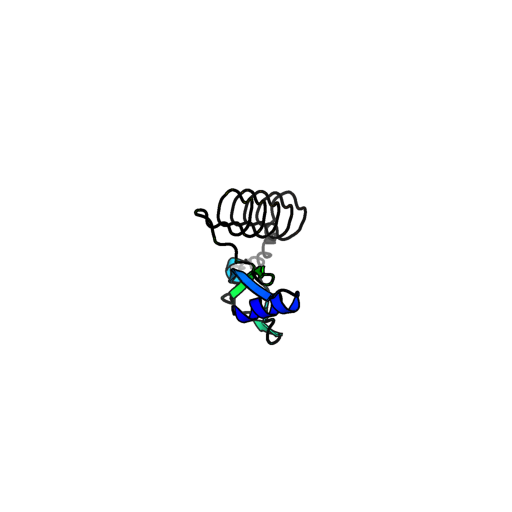8 110 THR A N 1
ATOM 796 C CA . THR A 1 110 ? 11.779 4.126 -8.460 1.00 96.88 110 THR A CA 1
ATOM 797 C C . THR A 1 110 ? 12.294 3.631 -7.114 1.00 96.88 110 THR A C 1
ATOM 799 O O . THR A 1 110 ? 13.495 3.659 -6.828 1.00 96.88 110 THR A O 1
ATOM 802 N N . GLY A 1 111 ? 11.386 3.090 -6.300 1.00 94.50 111 GLY A N 1
ATOM 803 C CA . GLY A 1 111 ? 11.721 2.352 -5.082 1.00 94.50 111 GLY A CA 1
ATOM 804 C C . GLY A 1 111 ? 12.240 3.214 -3.930 1.00 94.50 111 GLY A C 1
ATOM 805 O O . GLY A 1 111 ? 12.806 2.673 -2.973 1.00 94.50 111 GLY A O 1
ATOM 806 N N . ASN A 1 112 ? 12.097 4.538 -4.004 1.00 95.38 112 ASN A N 1
ATOM 807 C CA . ASN A 1 112 ? 12.589 5.450 -2.976 1.00 95.38 112 ASN A CA 1
ATOM 808 C C . ASN A 1 112 ? 11.825 5.247 -1.668 1.00 95.38 112 ASN A C 1
ATOM 810 O O . ASN A 1 112 ? 10.625 5.021 -1.679 1.00 95.38 112 ASN A O 1
ATOM 814 N N . ARG A 1 113 ? 12.515 5.296 -0.526 1.00 92.38 113 ARG A N 1
ATOM 815 C CA . ARG A 1 113 ? 11.909 5.144 0.812 1.00 92.38 113 ARG A CA 1
ATOM 816 C C . ARG A 1 113 ? 12.356 6.299 1.700 1.00 92.38 113 ARG A C 1
ATOM 818 O O . ARG A 1 113 ? 13.120 6.100 2.640 1.00 92.38 113 ARG A O 1
ATOM 825 N N . CYS A 1 114 ? 12.013 7.512 1.286 1.00 92.56 114 CYS A N 1
ATOM 826 C CA . CYS A 1 114 ? 12.486 8.770 1.860 1.00 92.56 114 CYS A CA 1
ATOM 827 C C . CYS A 1 114 ? 11.591 9.933 1.397 1.00 92.56 114 CYS A C 1
ATOM 829 O O . CYS A 1 114 ? 10.493 9.714 0.887 1.00 92.56 114 CYS A O 1
ATOM 831 N N . PHE A 1 115 ? 12.051 11.169 1.582 1.00 95.75 115 PHE A N 1
ATOM 832 C CA . PHE A 1 115 ? 11.344 12.378 1.165 1.00 95.75 115 PHE A CA 1
ATOM 833 C C . PHE A 1 115 ? 12.215 13.200 0.213 1.00 95.75 115 PHE A C 1
ATOM 835 O O . PHE A 1 115 ? 13.428 13.260 0.416 1.00 95.75 115 PHE A O 1
ATOM 842 N N . ASN A 1 116 ? 11.602 13.865 -0.771 1.00 97.88 116 ASN A N 1
ATOM 843 C CA . ASN A 1 116 ? 12.270 14.801 -1.688 1.00 97.88 116 ASN A CA 1
ATOM 844 C C . ASN A 1 116 ? 13.450 14.195 -2.469 1.00 97.88 116 ASN A C 1
ATOM 846 O O . ASN A 1 116 ? 14.433 14.886 -2.744 1.00 97.88 116 ASN A O 1
ATOM 850 N N . LYS A 1 117 ? 13.403 12.898 -2.796 1.00 96.56 117 LYS A N 1
ATOM 851 C CA . LYS A 1 117 ? 14.468 12.252 -3.568 1.00 96.56 117 LYS A CA 1
ATOM 852 C C . LYS A 1 117 ? 14.139 12.235 -5.052 1.00 96.56 117 LYS A C 1
ATOM 854 O O . LYS A 1 117 ? 13.110 11.701 -5.446 1.00 96.56 117 LYS A O 1
ATOM 859 N N . THR A 1 118 ? 15.094 12.681 -5.859 1.00 97.44 118 THR A N 1
ATOM 860 C CA . THR A 1 118 ? 15.119 12.436 -7.304 1.00 97.44 118 THR A CA 1
ATOM 861 C C . THR A 1 118 ? 16.062 11.276 -7.645 1.00 97.44 118 THR A C 1
ATOM 863 O O . THR A 1 118 ? 17.084 11.045 -6.976 1.00 97.44 118 THR A O 1
ATOM 866 N N . GLY A 1 119 ? 15.705 10.528 -8.686 1.00 95.31 119 GLY A N 1
ATOM 867 C CA . GLY A 1 119 ? 16.408 9.343 -9.162 1.00 95.31 119 GLY A CA 1
ATOM 868 C C . GLY A 1 119 ? 16.068 8.088 -8.363 1.00 95.31 119 GLY A C 1
ATOM 869 O O . GLY A 1 119 ? 15.416 8.138 -7.320 1.00 95.31 119 GLY A O 1
ATOM 870 N N . ASP A 1 120 ? 16.554 6.946 -8.832 1.00 94.94 120 ASP A N 1
ATOM 871 C CA . ASP A 1 120 ? 16.154 5.649 -8.290 1.00 94.94 120 ASP A CA 1
ATOM 872 C C . ASP A 1 120 ? 16.890 5.271 -7.000 1.00 94.94 120 ASP A C 1
ATOM 874 O O . ASP A 1 120 ? 18.011 5.720 -6.708 1.00 94.94 120 ASP A O 1
ATOM 878 N N . ARG A 1 121 ? 16.262 4.387 -6.218 1.00 88.50 121 ARG A N 1
ATOM 879 C CA . ARG A 1 121 ? 16.930 3.692 -5.123 1.00 88.50 121 ARG A CA 1
ATOM 880 C C . ARG A 1 121 ? 17.998 2.779 -5.715 1.00 88.50 121 ARG A C 1
ATOM 882 O O . ARG A 1 121 ? 17.689 1.772 -6.347 1.00 88.50 121 ARG A O 1
ATOM 889 N N . LYS A 1 122 ? 19.265 3.079 -5.430 1.00 81.38 122 LYS A N 1
ATOM 890 C CA . LYS A 1 122 ? 20.358 2.154 -5.732 1.00 81.38 122 LYS A CA 1
ATOM 891 C C . LYS A 1 122 ? 20.165 0.890 -4.879 1.00 81.38 122 LYS A C 1
ATOM 893 O O . LYS A 1 122 ? 20.037 1.017 -3.654 1.00 81.38 122 LYS A O 1
ATOM 898 N N . PRO A 1 123 ? 20.115 -0.317 -5.469 1.00 66.50 123 PRO A N 1
ATOM 899 C CA . PRO A 1 123 ? 20.180 -1.532 -4.672 1.00 66.50 123 PRO A CA 1
ATOM 900 C C . PRO A 1 123 ? 21.488 -1.520 -3.867 1.00 66.50 123 PRO A C 1
ATOM 902 O O . PRO A 1 123 ? 22.455 -0.875 -4.293 1.00 66.50 123 PRO A O 1
ATOM 905 N N . PRO A 1 124 ? 21.548 -2.200 -2.707 1.00 59.44 124 PRO A N 1
ATOM 906 C CA . PRO A 1 124 ? 22.820 -2.418 -2.035 1.00 59.44 124 PRO A CA 1
ATOM 907 C C . PRO A 1 124 ? 23.803 -2.955 -3.074 1.00 59.44 124 PRO A C 1
ATOM 909 O O . PRO A 1 124 ? 23.487 -3.922 -3.769 1.00 59.44 124 PRO A O 1
ATOM 912 N N . SER A 1 125 ? 24.955 -2.302 -3.238 1.00 53.94 125 SER A N 1
ATOM 913 C CA . SER A 1 125 ? 26.019 -2.876 -4.050 1.00 53.94 125 SER A CA 1
ATOM 914 C C . SER A 1 125 ? 26.324 -4.238 -3.448 1.00 53.94 125 SER A C 1
ATOM 916 O O . SER A 1 125 ? 26.756 -4.309 -2.296 1.00 53.94 125 SER A O 1
ATOM 918 N N . ILE A 1 126 ? 26.073 -5.308 -4.199 1.00 53.62 126 ILE A N 1
ATOM 919 C CA . ILE A 1 126 ? 26.643 -6.608 -3.882 1.00 53.62 126 ILE A CA 1
ATOM 920 C C . ILE A 1 126 ? 28.142 -6.387 -4.069 1.00 53.62 126 ILE A C 1
ATOM 922 O O . ILE A 1 126 ? 28.641 -6.424 -5.191 1.00 53.62 126 ILE A O 1
ATOM 926 N N . ALA A 1 127 ? 28.851 -6.024 -2.999 1.00 46.62 127 ALA A N 1
ATOM 927 C CA . ALA A 1 127 ? 30.292 -6.172 -2.994 1.00 46.62 127 ALA A CA 1
ATOM 928 C C . ALA A 1 127 ? 30.508 -7.648 -3.316 1.00 46.62 127 ALA A C 1
ATOM 930 O O . ALA A 1 127 ? 30.002 -8.508 -2.590 1.00 46.62 127 ALA A O 1
ATOM 931 N N . ALA A 1 128 ? 31.126 -7.931 -4.464 1.00 47.03 128 ALA A N 1
ATOM 932 C CA . ALA A 1 128 ? 31.507 -9.284 -4.816 1.00 47.03 128 ALA A CA 1
ATOM 933 C C . ALA A 1 128 ? 32.189 -9.874 -3.581 1.00 47.03 128 ALA A C 1
ATOM 935 O O . ALA A 1 128 ? 33.147 -9.290 -3.069 1.00 47.03 128 ALA A O 1
ATOM 936 N N . SER A 1 129 ? 31.630 -10.961 -3.044 1.00 48.91 129 SER A N 1
ATOM 937 C CA . SER A 1 129 ? 32.308 -11.714 -1.994 1.00 48.91 129 SER A CA 1
ATOM 938 C C . SER A 1 129 ? 33.732 -11.963 -2.496 1.00 48.91 129 SER A C 1
ATOM 940 O O . SER A 1 129 ? 33.861 -12.367 -3.658 1.00 48.91 129 SER A O 1
ATOM 942 N N . PRO A 1 130 ? 34.789 -11.671 -1.716 1.00 46.50 130 PRO A N 1
ATOM 943 C CA . PRO A 1 130 ? 36.137 -11.998 -2.149 1.00 46.50 130 PRO A CA 1
ATOM 944 C C . PRO A 1 130 ? 36.140 -13.489 -2.485 1.00 46.50 130 PRO A C 1
ATOM 946 O O . PRO A 1 130 ? 35.799 -14.315 -1.635 1.00 46.50 130 PRO A O 1
ATOM 949 N N . GLN A 1 131 ? 36.422 -13.826 -3.748 1.00 48.91 131 GLN A N 1
ATOM 950 C CA . GLN A 1 131 ? 36.592 -15.221 -4.131 1.00 48.91 131 GLN A CA 1
ATOM 951 C C . GLN A 1 131 ? 37.653 -15.813 -3.196 1.00 48.91 131 GLN A C 1
ATOM 953 O O . GLN A 1 131 ? 38.718 -15.202 -3.047 1.00 48.91 131 GLN A O 1
ATOM 958 N N . PRO A 1 132 ? 37.387 -16.953 -2.533 1.00 51.41 132 PRO A N 1
ATOM 959 C CA . PRO A 1 132 ? 38.430 -17.622 -1.777 1.00 51.41 132 PRO A CA 1
ATOM 960 C C . PRO A 1 132 ? 39.593 -17.921 -2.736 1.00 51.41 132 PRO A C 1
ATOM 962 O O . PRO A 1 132 ? 39.340 -18.294 -3.887 1.00 51.41 132 PRO A O 1
ATOM 965 N N . PRO A 1 133 ? 40.854 -17.724 -2.311 1.00 52.06 133 PRO A N 1
ATOM 966 C CA . PRO A 1 133 ? 42.000 -17.971 -3.173 1.00 52.06 133 PRO A CA 1
ATOM 967 C C . PRO A 1 133 ? 41.944 -19.413 -3.677 1.00 52.06 133 PRO A C 1
ATOM 969 O O . PRO A 1 133 ? 41.755 -20.346 -2.894 1.00 52.06 133 PRO A O 1
ATOM 972 N N . SER A 1 134 ? 42.085 -19.594 -4.992 1.00 56.84 134 SER A N 1
ATOM 973 C CA . SER A 1 134 ? 42.206 -20.920 -5.584 1.00 56.84 134 SER A CA 1
ATOM 974 C C . SER A 1 134 ? 43.437 -21.593 -4.986 1.00 56.84 134 SER A C 1
ATOM 976 O O . SER A 1 134 ? 44.564 -21.156 -5.231 1.00 56.84 134 SER A O 1
ATOM 978 N N . ILE A 1 135 ? 43.232 -22.640 -4.192 1.00 55.06 135 ILE A N 1
ATOM 979 C CA . ILE A 1 135 ? 44.320 -23.509 -3.756 1.00 55.06 135 ILE A CA 1
ATOM 980 C C . ILE A 1 135 ? 44.841 -24.185 -5.025 1.00 55.06 135 ILE A C 1
ATOM 982 O O . ILE A 1 135 ? 44.171 -25.044 -5.596 1.00 55.06 135 ILE A O 1
ATOM 986 N N . ALA A 1 136 ? 46.008 -23.753 -5.502 1.00 52.34 136 ALA A N 1
ATOM 987 C CA . ALA A 1 136 ? 46.732 -24.470 -6.534 1.00 52.34 136 ALA A CA 1
ATOM 988 C C . ALA A 1 136 ? 47.101 -25.841 -5.956 1.00 52.34 136 ALA A C 1
ATOM 990 O O . ALA A 1 136 ? 47.912 -25.943 -5.036 1.00 52.34 136 ALA A O 1
ATOM 991 N N . ALA A 1 137 ? 46.451 -26.891 -6.455 1.00 53.12 137 ALA A N 1
ATOM 992 C CA . ALA A 1 137 ? 46.852 -28.256 -6.177 1.00 53.12 137 ALA A CA 1
ATOM 993 C C . ALA A 1 137 ? 48.255 -28.457 -6.765 1.00 53.12 137 ALA A C 1
ATOM 995 O O . ALA A 1 137 ? 48.428 -28.485 -7.981 1.00 53.12 137 ALA A O 1
ATOM 996 N N . SER A 1 138 ? 49.256 -28.554 -5.891 1.00 50.69 138 SER A N 1
ATOM 997 C CA . SER A 1 138 ? 50.594 -28.999 -6.262 1.00 50.69 138 SER A CA 1
A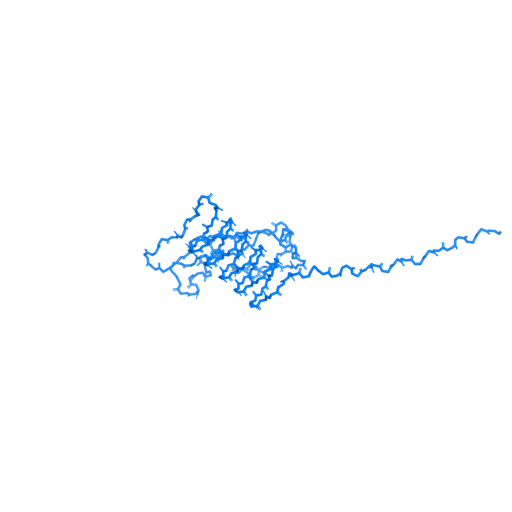TOM 998 C C . SER A 1 138 ? 50.501 -30.482 -6.612 1.00 50.69 138 SER A C 1
ATOM 1000 O O . SER A 1 138 ? 50.394 -31.329 -5.728 1.00 50.69 138 SER A O 1
ATOM 1002 N N . THR A 1 139 ? 50.480 -30.802 -7.901 1.00 51.94 139 THR A N 1
ATOM 1003 C CA . THR A 1 139 ? 50.712 -32.165 -8.379 1.00 51.94 139 THR A CA 1
ATOM 1004 C C . THR A 1 139 ? 52.215 -32.427 -8.374 1.00 51.94 139 THR A C 1
ATOM 1006 O O . THR A 1 139 ? 52.939 -31.658 -8.997 1.00 51.94 139 THR A O 1
ATOM 1009 N N . HIS A 1 140 ? 52.599 -33.466 -7.623 1.00 45.78 140 HIS A N 1
ATOM 1010 C CA . HIS A 1 140 ? 53.867 -34.216 -7.580 1.00 45.78 140 HIS A CA 1
ATOM 1011 C C . HIS A 1 140 ? 55.104 -33.651 -8.285 1.00 45.78 140 HIS A C 1
ATOM 1013 O O . HIS A 1 140 ? 55.097 -33.558 -9.531 1.00 45.78 140 HIS A O 1
#

Organism: Auxenochlorella protothecoides (NCBI:txid3075)

Foldseek 3Di:
DDLVLLQVVLVVVVFDGWADWDKDFQQVLVHQAWDARNVPRDTHRDRRDIDTQDIDGHHPPDHAFDQDPQCEGEECEDHHNEYEENEYYYNEYYECEYYECDYYYCEDEYNHNDYVHYYYDDDPPPPPDPDDPPPPPDDD

Radius of gyration: 20.26 Å; chains: 1; bounding box: 72×49×35 Å

pLDDT: mean 88.16, std 15.03, range [45.78, 98.81]

Secondary structure (DSSP, 8-state):
--HHHHHHHHHHTT-SEEEEEEEEETTTTT--S-EE-TTT--EE--TT-EEEEEEEEE-TTPPPP---TT--EEES-BSSS-EEES-EEES-EEES-EEES-EEES-EEES-EEES-BS--PPP---PPPPPP-------